Protein AF-A0A2W4KZ42-F1 (afdb_monomer_lite)

pLDDT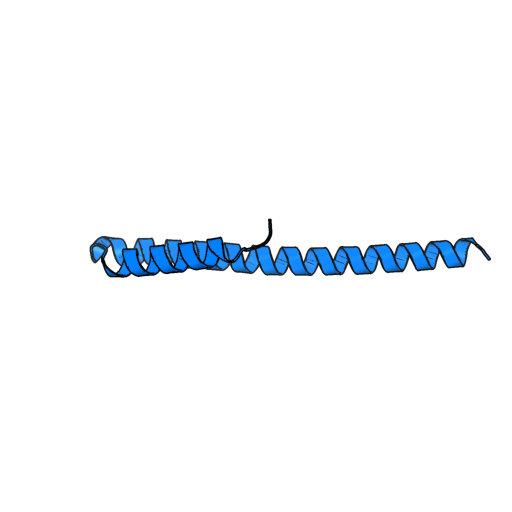: mean 82.96, std 6.9, range [56.19, 92.88]

Sequence (70 aa):
MPVTFEHIEELKKRSAENKNAPVEQRSYLALELIADALILTLEQELDEDLADEYEEEEAEEEEEADEAGE

Foldseek 3Di:
DADDPVLVVVLVVLLVVLVVDDPVCNVVSVVVSVVSVVVNVVVNVVVVVVVVVVVVVVVVVVVVVVVVVD

Radius of gyration: 20.87 Å; chains: 1; bounding box: 47×11×58 Å

Secondary structure (DSSP, 8-state):
----HHHHHHHHHHHHHHHHS-HHHHHHHHHHHHHHHHHHHHHHHHHHHHHHHHHHHHHHHHHHHHHTT-

Structure (mmCIF, N/CA/C/O backbone):
data_AF-A0A2W4KZ42-F1
#
_entry.id   AF-A0A2W4KZ42-F1
#
loop_
_atom_site.group_PDB
_atom_site.id
_atom_site.type_symbol
_atom_site.label_atom_id
_atom_site.label_alt_id
_atom_site.label_comp_id
_atom_site.label_asym_id
_atom_site.label_entity_id
_atom_site.label_seq_id
_atom_site.pdbx_PDB_ins_code
_atom_site.Cartn_x
_atom_site.Cartn_y
_atom_site.Cartn_z
_atom_site.occupancy
_atom_site.B_iso_or_equiv
_atom_site.auth_seq_id
_atom_site.auth_comp_id
_atom_site.auth_asym_id
_atom_site.auth_atom_id
_atom_site.pdbx_PDB_model_num
ATOM 1 N N . MET A 1 1 ? 2.701 -5.164 -11.464 1.00 59.34 1 MET A N 1
ATOM 2 C CA . MET A 1 1 ? 1.444 -4.563 -11.992 1.00 59.34 1 MET A CA 1
ATOM 3 C C . MET A 1 1 ? 1.406 -3.202 -11.345 1.00 59.34 1 MET A C 1
ATOM 5 O O . MET A 1 1 ? 1.385 -3.184 -10.121 1.00 59.34 1 MET A O 1
ATOM 9 N N . PRO A 1 2 ? 1.404 -2.109 -12.116 1.00 69.00 2 PRO A N 1
ATOM 10 C CA . PRO A 1 2 ? 1.668 -0.795 -11.554 1.00 69.00 2 PRO A CA 1
ATOM 11 C C . PRO A 1 2 ? 0.578 -0.377 -10.569 1.00 69.00 2 PRO A C 1
ATOM 13 O O . PRO A 1 2 ? -0.612 -0.652 -10.769 1.00 69.00 2 PRO A O 1
ATOM 16 N N . VAL A 1 3 ? 0.986 0.323 -9.510 1.00 73.81 3 VAL A N 1
ATOM 17 C CA . VAL A 1 3 ? 0.059 0.945 -8.565 1.00 73.81 3 VAL A CA 1
ATOM 18 C C . VAL A 1 3 ? -0.817 1.947 -9.309 1.00 73.81 3 VAL A C 1
ATOM 20 O O . VAL A 1 3 ? -0.331 2.841 -9.997 1.00 73.81 3 VAL A O 1
ATOM 23 N N . THR A 1 4 ? -2.132 1.820 -9.158 1.00 82.19 4 THR A N 1
ATOM 24 C CA . THR A 1 4 ? -3.095 2.691 -9.830 1.00 82.19 4 THR A CA 1
ATOM 25 C C . THR A 1 4 ? -3.756 3.655 -8.852 1.00 82.19 4 THR A C 1
ATOM 27 O O . THR A 1 4 ? -3.727 3.485 -7.630 1.00 82.19 4 THR A O 1
ATOM 30 N N . PHE A 1 5 ? -4.427 4.668 -9.400 1.00 78.12 5 PHE A N 1
ATOM 31 C CA . PHE A 1 5 ? -5.258 5.574 -8.612 1.00 78.12 5 PHE A CA 1
ATOM 32 C C . PHE A 1 5 ? -6.374 4.836 -7.848 1.00 78.12 5 PHE A C 1
ATOM 34 O O . PHE A 1 5 ? -6.695 5.216 -6.722 1.00 78.12 5 PHE A O 1
ATOM 41 N N . GLU A 1 6 ? -6.915 3.752 -8.412 1.00 86.62 6 GLU A N 1
ATOM 42 C CA . GLU A 1 6 ? -7.950 2.933 -7.769 1.00 86.62 6 GLU A CA 1
ATOM 43 C C . GLU A 1 6 ? -7.430 2.268 -6.485 1.00 86.62 6 GLU A C 1
ATOM 45 O O . GLU A 1 6 ? -8.118 2.302 -5.463 1.00 86.62 6 GLU A O 1
ATOM 50 N N . HIS A 1 7 ? -6.180 1.780 -6.478 1.00 83.75 7 HIS A N 1
ATOM 51 C CA . HIS A 1 7 ? -5.550 1.228 -5.269 1.00 83.75 7 HIS A CA 1
ATOM 52 C C . HIS A 1 7 ? -5.455 2.278 -4.143 1.00 83.75 7 HIS A C 1
ATOM 54 O O . HIS A 1 7 ? -5.696 1.983 -2.968 1.00 83.75 7 HIS A O 1
ATOM 60 N N . ILE A 1 8 ? -5.169 3.539 -4.490 1.00 81.44 8 ILE A N 1
ATOM 61 C CA . ILE A 1 8 ? -5.084 4.650 -3.527 1.00 81.44 8 ILE A CA 1
ATOM 62 C C . ILE A 1 8 ? -6.468 4.999 -2.957 1.00 81.44 8 ILE A C 1
ATOM 64 O O . ILE A 1 8 ? -6.598 5.281 -1.759 1.00 81.44 8 ILE A O 1
ATOM 68 N N . GLU A 1 9 ? -7.511 5.009 -3.790 1.00 87.94 9 GLU A N 1
ATOM 69 C CA . GLU A 1 9 ? -8.883 5.242 -3.325 1.00 87.94 9 GLU A CA 1
ATOM 70 C C . GLU A 1 9 ? -9.371 4.126 -2.394 1.00 87.94 9 GLU A C 1
ATOM 72 O O . GLU A 1 9 ? -10.001 4.407 -1.366 1.00 87.94 9 GLU A O 1
ATOM 77 N N . GLU A 1 10 ? -9.016 2.877 -2.692 1.00 89.69 10 GLU A N 1
ATOM 78 C CA . GLU A 1 10 ? -9.371 1.721 -1.874 1.00 89.69 10 GLU A CA 1
ATOM 79 C C . GLU A 1 10 ? -8.696 1.758 -0.492 1.00 89.69 10 GLU A C 1
ATOM 81 O O . GLU A 1 10 ? -9.372 1.594 0.533 1.00 89.69 10 GLU A O 1
ATOM 86 N N . LEU A 1 11 ? -7.403 2.102 -0.429 1.00 87.56 11 LEU A N 1
ATOM 87 C CA . LEU A 1 11 ? -6.695 2.328 0.839 1.00 87.56 11 LEU A CA 1
ATOM 88 C C . LEU A 1 11 ? -7.335 3.446 1.671 1.00 87.56 11 LEU A C 1
ATOM 90 O O . LEU A 1 11 ? -7.523 3.306 2.887 1.00 87.56 11 LEU A O 1
ATOM 94 N N . LYS A 1 12 ? -7.713 4.562 1.034 1.00 85.25 12 LYS A N 1
ATOM 95 C CA . LYS A 1 12 ? -8.388 5.677 1.722 1.00 85.25 12 LYS A CA 1
ATOM 96 C C . LYS A 1 12 ? -9.736 5.252 2.293 1.00 85.25 12 LYS A C 1
ATOM 98 O O . LYS A 1 12 ? -10.055 5.614 3.431 1.00 85.25 12 LYS A O 1
ATOM 103 N N . LYS A 1 13 ? -10.510 4.474 1.534 1.00 91.50 13 LYS A N 1
ATOM 104 C CA . LYS A 1 13 ? -11.797 3.940 1.984 1.00 91.50 13 LYS A CA 1
ATOM 105 C C . LYS A 1 13 ? -11.619 3.009 3.185 1.00 91.50 13 LYS A C 1
ATOM 107 O O . LYS A 1 1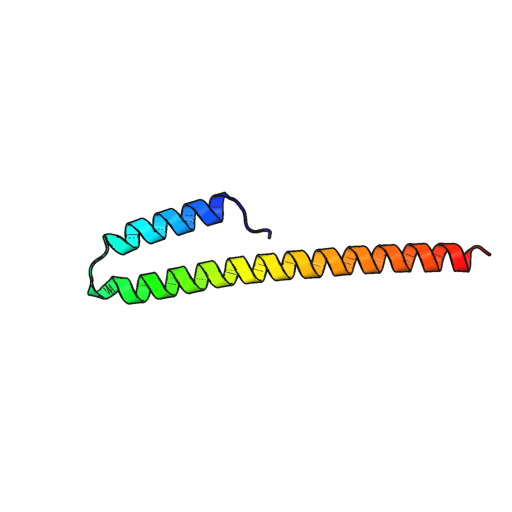3 ? -12.242 3.250 4.220 1.00 91.50 13 LYS A O 1
ATOM 112 N N . ARG A 1 14 ? -10.706 2.034 3.105 1.00 87.69 14 ARG A N 1
ATOM 113 C CA . ARG A 1 14 ? -10.409 1.112 4.219 1.00 87.69 14 ARG A CA 1
ATOM 114 C C . ARG A 1 14 ? -9.888 1.846 5.458 1.00 87.69 14 ARG A C 1
ATOM 116 O O . ARG A 1 14 ? -10.265 1.512 6.579 1.00 87.69 14 ARG A O 1
ATOM 123 N N . SER A 1 15 ? -9.104 2.912 5.283 1.00 87.88 15 SER A N 1
ATOM 124 C CA . SER A 1 15 ? -8.678 3.785 6.388 1.00 87.88 15 SER A CA 1
ATOM 125 C C . SER A 1 15 ? -9.857 4.478 7.085 1.00 87.88 15 SER A C 1
ATOM 127 O O . SER A 1 15 ? -9.904 4.553 8.317 1.00 87.88 15 SER A O 1
ATOM 129 N N . ALA A 1 16 ? -10.840 4.965 6.320 1.00 89.81 16 ALA A N 1
ATOM 130 C CA . ALA A 1 16 ? -12.051 5.566 6.876 1.00 89.81 16 ALA A CA 1
ATOM 131 C C . ALA A 1 16 ? -12.935 4.534 7.597 1.00 89.81 16 ALA A 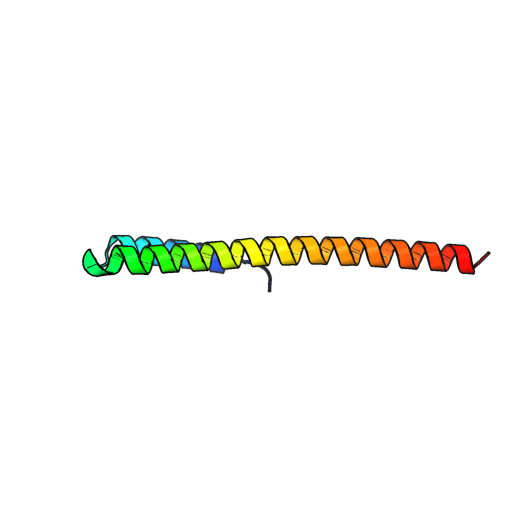C 1
ATOM 133 O O . ALA A 1 16 ? -13.476 4.828 8.665 1.00 89.81 16 ALA A O 1
ATOM 134 N N . GLU A 1 17 ? -13.043 3.322 7.055 1.00 88.50 17 GLU A N 1
ATOM 135 C CA . GLU A 1 17 ? -13.760 2.207 7.681 1.00 88.50 17 GLU A CA 1
ATOM 136 C C . GLU A 1 17 ? -13.095 1.781 8.997 1.00 88.50 17 GLU A C 1
ATOM 138 O O . GLU A 1 17 ? -13.778 1.654 10.015 1.00 88.50 17 GLU A O 1
ATOM 143 N N . ASN A 1 18 ? -11.761 1.697 9.029 1.00 87.25 18 ASN A N 1
ATOM 144 C CA . ASN A 1 18 ? -11.008 1.366 10.238 1.00 87.25 18 ASN A CA 1
ATOM 145 C C . ASN A 1 18 ? -11.248 2.379 11.378 1.00 87.25 18 ASN A C 1
ATOM 147 O O . ASN A 1 18 ? -11.447 2.000 12.532 1.00 87.25 18 ASN A O 1
ATOM 151 N N . LYS A 1 19 ? -11.344 3.683 11.079 1.00 86.88 19 LYS A N 1
ATOM 152 C CA . LYS A 1 19 ? -11.668 4.705 12.102 1.00 86.88 19 LYS A CA 1
ATOM 153 C C . LYS A 1 19 ? -13.018 4.465 12.787 1.00 86.88 19 LYS A C 1
ATOM 155 O O . LYS A 1 19 ? -13.183 4.843 13.948 1.00 86.88 19 LYS A O 1
ATOM 160 N N . ASN A 1 20 ? -13.955 3.831 12.084 1.00 90.06 20 ASN A N 1
ATOM 161 C CA . ASN A 1 20 ? -15.287 3.505 12.586 1.00 90.06 20 ASN A CA 1
ATOM 162 C C . ASN A 1 20 ? -15.386 2.085 13.171 1.00 90.06 20 ASN A C 1
ATOM 164 O O . ASN A 1 20 ? -16.394 1.764 13.799 1.00 90.06 20 ASN A O 1
ATOM 168 N N . ALA A 1 21 ? -14.353 1.252 13.014 1.00 89.56 21 ALA A N 1
ATOM 169 C CA . ALA A 1 21 ? -14.324 -0.112 13.530 1.00 89.56 21 ALA A CA 1
ATOM 170 C C . ALA A 1 21 ? -14.295 -0.152 15.078 1.00 89.56 21 ALA A C 1
ATOM 172 O O . ALA A 1 21 ? -13.938 0.848 15.721 1.00 89.56 21 ALA A O 1
ATOM 173 N N . PRO A 1 22 ? -14.647 -1.290 15.705 1.00 92.88 22 PRO A N 1
ATOM 174 C CA . PRO A 1 22 ? -14.478 -1.505 17.144 1.00 92.88 22 PRO A CA 1
ATOM 175 C C . PRO A 1 22 ? -13.023 -1.311 17.584 1.00 92.88 22 PRO A C 1
ATOM 177 O O . PRO A 1 22 ? -12.101 -1.703 16.869 1.00 92.88 22 PRO A O 1
ATOM 180 N N . VAL A 1 23 ? -12.803 -0.715 18.761 1.00 86.00 23 VAL A N 1
ATOM 181 C CA . VAL A 1 23 ? -11.461 -0.331 19.248 1.00 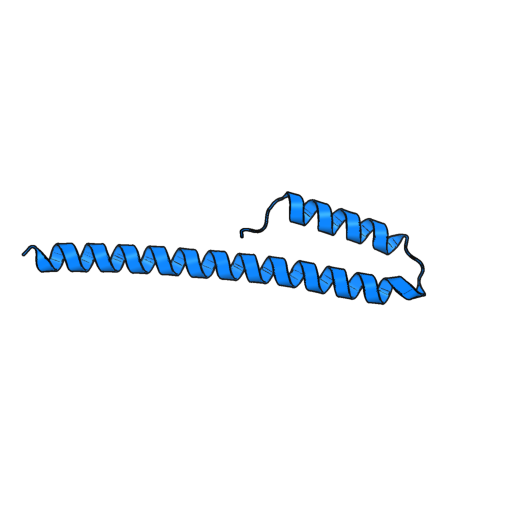86.00 23 VAL A CA 1
ATOM 182 C C . VAL A 1 23 ? -10.514 -1.530 19.320 1.00 86.00 23 VAL A C 1
ATOM 184 O O . VAL A 1 23 ? -9.332 -1.394 19.015 1.00 86.00 23 VAL A O 1
ATOM 187 N N . GLU A 1 24 ? -11.045 -2.707 19.642 1.00 91.25 24 GLU A N 1
ATOM 188 C CA . GLU A 1 24 ? -10.313 -3.970 19.748 1.00 91.25 24 GLU A CA 1
ATOM 189 C C . GLU A 1 24 ? -9.739 -4.443 18.403 1.00 91.25 24 GLU A C 1
ATOM 191 O O . GLU A 1 24 ? -8.774 -5.202 18.380 1.00 91.25 24 GLU A O 1
ATOM 196 N N . GLN A 1 25 ? -10.320 -3.992 17.286 1.00 88.19 25 GLN A N 1
ATOM 197 C CA . GLN A 1 25 ? -9.938 -4.385 15.926 1.00 88.19 25 GLN A CA 1
ATOM 198 C C . GLN A 1 25 ? -9.098 -3.317 15.217 1.00 88.19 25 GLN A C 1
ATOM 200 O O . GLN A 1 25 ? -8.392 -3.628 14.258 1.00 88.19 25 GLN A O 1
ATOM 205 N N . ARG A 1 26 ? -9.135 -2.062 15.689 1.00 89.44 26 ARG A N 1
ATOM 206 C CA . ARG A 1 26 ? -8.496 -0.928 15.001 1.00 89.44 26 ARG A CA 1
ATOM 207 C C . ARG A 1 26 ? -6.997 -1.085 14.810 1.00 89.44 26 ARG A C 1
ATOM 209 O O . ARG A 1 26 ? -6.469 -0.684 13.778 1.00 89.44 26 ARG A O 1
ATOM 216 N N . SER A 1 27 ? -6.311 -1.632 15.811 1.00 86.69 27 SER A N 1
ATOM 217 C CA . SER A 1 27 ? -4.860 -1.838 15.771 1.00 86.69 27 SER A CA 1
ATOM 218 C C . SER A 1 27 ? -4.467 -2.858 14.706 1.00 86.69 27 SER A C 1
ATOM 220 O O . SER A 1 27 ? -3.555 -2.600 13.928 1.00 86.69 27 SER A O 1
ATOM 222 N N . TYR A 1 28 ? -5.187 -3.978 14.637 1.00 89.12 28 TYR A N 1
ATOM 223 C CA . TYR A 1 28 ? -4.968 -5.013 13.632 1.00 89.12 28 TYR A CA 1
ATOM 224 C C . TYR A 1 28 ? -5.246 -4.487 12.219 1.00 89.12 28 TYR A C 1
ATOM 226 O O . TYR A 1 28 ? -4.372 -4.552 11.361 1.00 89.12 28 TYR A O 1
ATOM 234 N N . LEU A 1 29 ? -6.405 -3.857 12.011 1.00 87.62 29 LEU A N 1
ATOM 235 C CA . LEU A 1 29 ? -6.775 -3.263 10.723 1.00 87.62 29 LEU A CA 1
ATOM 236 C C . LEU A 1 29 ? -5.830 -2.124 10.304 1.00 87.62 29 LEU A C 1
ATOM 238 O O . LEU A 1 29 ? -5.631 -1.883 9.118 1.00 87.62 29 LEU A O 1
ATOM 242 N N . ALA A 1 30 ? -5.236 -1.403 11.262 1.00 88.12 30 ALA A N 1
ATOM 243 C CA . ALA A 1 30 ? -4.241 -0.375 10.961 1.00 88.12 30 ALA A CA 1
ATOM 244 C C . ALA A 1 30 ? -2.921 -0.988 10.483 1.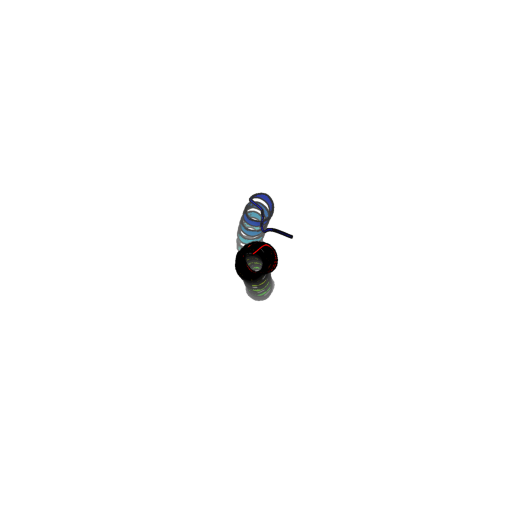00 88.12 30 ALA A C 1
ATOM 246 O O . ALA A 1 30 ? -2.328 -0.467 9.546 1.00 88.12 30 ALA A O 1
ATOM 247 N N . LEU A 1 31 ? -2.474 -2.084 11.103 1.00 88.06 31 LEU A N 1
ATOM 248 C CA . LEU A 1 31 ? -1.283 -2.811 10.660 1.00 88.06 31 LEU A CA 1
ATOM 249 C C . LEU A 1 31 ? -1.479 -3.411 9.268 1.00 88.06 31 LEU A C 1
ATOM 251 O O . LEU A 1 31 ? -0.575 -3.314 8.447 1.00 88.06 31 LEU A O 1
ATOM 255 N N . GLU A 1 32 ? -2.658 -3.967 8.997 1.00 89.31 32 GLU A N 1
ATOM 256 C CA . GLU A 1 32 ? -3.024 -4.475 7.673 1.00 89.31 32 GLU A CA 1
ATOM 257 C C . GLU A 1 32 ? -2.969 -3.360 6.616 1.00 89.31 32 GLU A C 1
ATOM 259 O O . GLU A 1 32 ? -2.299 -3.502 5.601 1.00 89.31 32 GLU A O 1
ATOM 264 N N . LEU A 1 33 ? -3.553 -2.191 6.909 1.00 90.19 33 LEU A N 1
ATOM 265 C CA . LEU A 1 33 ? -3.491 -1.026 6.018 1.00 90.19 33 LEU A CA 1
ATOM 266 C C . LEU A 1 33 ? -2.068 -0.515 5.768 1.00 90.19 33 LEU A C 1
ATOM 268 O O . LEU A 1 33 ? -1.768 -0.055 4.670 1.00 90.19 33 LEU A O 1
ATOM 272 N N . ILE A 1 34 ? -1.207 -0.553 6.786 1.00 88.81 34 ILE A N 1
ATOM 273 C CA . ILE A 1 34 ? 0.202 -0.166 6.648 1.00 88.81 34 ILE A CA 1
ATOM 274 C C . ILE A 1 34 ? 0.942 -1.183 5.778 1.00 88.81 34 ILE A C 1
ATOM 276 O O . ILE A 1 34 ? 1.726 -0.776 4.926 1.00 88.81 34 ILE A O 1
ATOM 280 N N . ALA A 1 35 ? 0.692 -2.479 5.971 1.00 86.44 35 ALA A N 1
ATOM 281 C CA . ALA A 1 35 ? 1.302 -3.529 5.163 1.00 86.44 35 ALA A CA 1
ATOM 282 C C . ALA A 1 35 ? 0.903 -3.400 3.687 1.00 86.44 35 ALA A C 1
ATOM 284 O O . ALA A 1 35 ? 1.777 -3.416 2.828 1.00 86.44 35 ALA A O 1
ATOM 285 N N . ASP A 1 36 ? -0.381 -3.177 3.404 1.00 86.00 36 ASP A N 1
ATOM 286 C CA . ASP A 1 36 ? -0.871 -3.002 2.033 1.00 86.00 36 ASP A CA 1
ATOM 287 C C . ASP A 1 36 ? -0.289 -1.749 1.367 1.00 86.00 36 ASP A C 1
ATOM 289 O O . ASP A 1 36 ? 0.094 -1.785 0.201 1.00 86.00 36 ASP A O 1
ATOM 293 N N . ALA A 1 37 ? -0.165 -0.645 2.112 1.00 85.81 37 ALA A N 1
ATOM 294 C CA . ALA A 1 37 ? 0.487 0.559 1.604 1.00 85.81 37 ALA A CA 1
ATOM 295 C C . ALA A 1 37 ? 1.978 0.330 1.306 1.00 85.81 37 ALA A C 1
ATOM 297 O O . ALA A 1 37 ? 2.453 0.766 0.264 1.00 85.81 37 ALA A O 1
ATOM 298 N N . LEU A 1 38 ? 2.701 -0.371 2.189 1.00 85.88 38 LEU A N 1
ATOM 299 C CA . LEU A 1 38 ? 4.115 -0.702 1.982 1.00 85.88 38 LEU A CA 1
ATOM 300 C C . LEU A 1 38 ? 4.322 -1.624 0.780 1.00 85.88 38 LEU A C 1
ATOM 302 O O . LEU A 1 38 ? 5.264 -1.410 0.030 1.00 85.88 38 LEU A O 1
ATOM 306 N N . ILE A 1 39 ? 3.454 -2.623 0.592 1.00 85.12 39 ILE A N 1
ATOM 307 C CA . ILE A 1 39 ? 3.507 -3.515 -0.573 1.00 85.12 39 ILE A CA 1
ATOM 308 C C . ILE A 1 39 ? 3.364 -2.700 -1.853 1.00 85.12 39 ILE A C 1
ATOM 310 O O . ILE A 1 39 ? 4.213 -2.814 -2.725 1.00 85.12 39 ILE A O 1
ATOM 314 N N . LEU A 1 40 ? 2.357 -1.826 -1.931 1.00 84.19 40 LEU A N 1
ATOM 315 C CA . LEU A 1 40 ? 2.160 -0.981 -3.108 1.00 84.19 40 LEU A CA 1
ATOM 316 C C . LEU A 1 40 ? 3.364 -0.061 -3.354 1.00 84.19 40 LEU A C 1
ATOM 318 O O . LEU A 1 40 ? 3.806 0.071 -4.487 1.00 84.19 40 LEU A O 1
ATOM 322 N N . THR A 1 41 ? 3.933 0.551 -2.311 1.00 82.62 41 THR A N 1
ATOM 323 C CA . THR A 1 41 ? 5.138 1.382 -2.469 1.00 82.62 41 THR A CA 1
ATOM 324 C C . THR A 1 41 ? 6.324 0.577 -2.998 1.00 82.62 41 THR A C 1
ATOM 326 O O . THR A 1 41 ? 6.982 1.029 -3.924 1.00 82.62 41 THR A O 1
ATOM 329 N N . LEU A 1 42 ? 6.561 -0.622 -2.463 1.00 82.56 42 LEU A N 1
ATOM 330 C CA . LEU A 1 42 ? 7.644 -1.489 -2.929 1.00 82.56 42 LEU A CA 1
ATOM 331 C C . LEU A 1 42 ? 7.411 -1.992 -4.356 1.00 82.56 42 LEU A C 1
ATOM 333 O O . LEU A 1 42 ? 8.358 -2.088 -5.121 1.00 82.56 42 LEU A O 1
ATOM 337 N N . GLU A 1 43 ? 6.168 -2.312 -4.722 1.00 79.19 43 GLU A N 1
ATOM 338 C CA . GLU A 1 43 ? 5.819 -2.685 -6.096 1.00 79.19 43 GLU A CA 1
ATOM 339 C C . GLU A 1 43 ? 6.059 -1.528 -7.068 1.00 79.19 43 GLU A C 1
ATOM 341 O O . GLU A 1 43 ? 6.516 -1.766 -8.178 1.00 79.19 43 GLU A O 1
ATOM 346 N N . GLN A 1 44 ? 5.792 -0.286 -6.654 1.00 80.69 44 GLN A N 1
ATOM 347 C CA . GLN A 1 44 ? 6.084 0.885 -7.473 1.00 80.69 44 GLN A CA 1
ATOM 348 C C . GLN A 1 44 ? 7.593 1.105 -7.639 1.00 80.69 44 GLN A C 1
ATOM 350 O O . GLN A 1 44 ? 8.035 1.302 -8.762 1.00 80.69 44 GLN A O 1
ATOM 355 N N . GLU A 1 45 ? 8.369 1.046 -6.553 1.00 81.62 45 GLU A N 1
ATOM 356 C CA . GLU A 1 45 ? 9.833 1.188 -6.614 1.00 81.62 45 GLU A CA 1
ATOM 357 C C . GLU A 1 45 ? 10.464 0.077 -7.470 1.00 81.62 45 GLU A C 1
ATOM 359 O O . GLU A 1 45 ? 11.313 0.359 -8.302 1.00 81.62 45 GLU A O 1
ATOM 364 N N . LEU A 1 46 ? 9.994 -1.171 -7.345 1.00 77.69 46 LEU A N 1
ATOM 365 C CA . LEU A 1 46 ? 10.463 -2.282 -8.179 1.00 77.69 46 LEU A CA 1
ATOM 366 C C . LEU A 1 46 ? 10.066 -2.136 -9.653 1.00 77.69 46 LEU A C 1
ATOM 368 O O . LEU A 1 46 ? 10.850 -2.502 -10.521 1.00 77.69 46 LEU A O 1
ATOM 372 N N . ASP A 1 47 ? 8.855 -1.654 -9.946 1.00 79.81 47 ASP A N 1
ATOM 373 C CA . ASP A 1 47 ? 8.425 -1.404 -11.327 1.00 79.81 47 ASP A CA 1
ATOM 374 C C . ASP A 1 47 ? 9.242 -0.243 -11.953 1.00 79.81 47 ASP A C 1
ATOM 376 O O . ASP A 1 47 ? 9.513 -0.288 -13.152 1.00 79.81 47 ASP A O 1
ATOM 380 N N . GLU A 1 48 ? 9.648 0.764 -11.165 1.00 78.88 48 GLU A N 1
ATOM 381 C CA . GLU A 1 48 ? 10.551 1.853 -11.586 1.00 78.88 48 GLU A CA 1
ATOM 382 C C . GLU A 1 48 ? 11.982 1.334 -11.828 1.00 78.88 48 GLU A C 1
ATOM 384 O O . GLU A 1 48 ? 12.506 1.520 -12.923 1.00 78.88 48 GLU A O 1
ATOM 389 N N . ASP A 1 49 ? 12.563 0.592 -10.878 1.00 74.44 49 ASP A N 1
ATOM 390 C CA . ASP A 1 49 ? 13.907 0.003 -11.011 1.00 74.44 49 ASP A CA 1
ATOM 391 C C . ASP A 1 49 ? 14.004 -0.941 -12.226 1.00 74.44 49 ASP A C 1
ATOM 393 O O . ASP A 1 49 ? 14.999 -0.939 -12.948 1.00 74.44 49 ASP A O 1
ATOM 397 N N . LEU A 1 50 ? 12.961 -1.745 -12.475 1.00 76.38 50 LEU A N 1
ATOM 398 C CA . LEU A 1 50 ? 12.906 -2.627 -13.645 1.00 76.38 50 LEU A CA 1
ATOM 399 C C . LEU A 1 50 ? 12.801 -1.841 -14.953 1.00 76.38 50 LEU A C 1
ATOM 401 O O . LEU A 1 50 ? 13.374 -2.264 -15.951 1.00 76.38 50 LEU A O 1
ATOM 405 N N . ALA A 1 51 ? 12.044 -0.741 -14.981 1.00 73.44 51 ALA A N 1
ATOM 406 C CA . ALA A 1 51 ? 11.946 0.097 -16.173 1.00 73.44 51 ALA A CA 1
ATOM 407 C C . ALA A 1 51 ? 13.301 0.732 -16.518 1.00 73.44 51 ALA A C 1
ATOM 409 O O . ALA A 1 51 ? 13.682 0.720 -17.687 1.00 73.44 51 ALA A O 1
ATOM 410 N N . ASP A 1 52 ? 14.032 1.200 -15.505 1.00 83.69 52 ASP A N 1
ATOM 411 C CA . ASP A 1 52 ? 15.379 1.749 -15.668 1.00 83.69 52 ASP A CA 1
ATOM 412 C C . ASP A 1 52 ? 16.367 0.679 -16.187 1.00 83.69 52 ASP A C 1
ATOM 414 O O . ASP A 1 52 ? 17.148 0.963 -17.093 1.00 83.69 52 ASP A O 1
ATOM 418 N N . GLU A 1 53 ? 16.297 -0.564 -15.682 1.00 81.25 53 GLU A N 1
ATOM 419 C CA . GLU A 1 53 ? 17.141 -1.684 -16.148 1.00 81.25 53 GLU A CA 1
ATOM 420 C C . GLU A 1 53 ? 16.890 -2.021 -17.631 1.00 81.25 53 GLU A C 1
ATOM 422 O O . GLU A 1 53 ? 17.840 -2.229 -18.383 1.00 81.25 53 GLU A O 1
ATOM 427 N N . TYR A 1 54 ? 15.628 -2.017 -18.082 1.00 78.62 54 TYR A N 1
ATOM 428 C CA . TYR A 1 54 ? 15.306 -2.241 -19.499 1.00 78.62 54 TYR A CA 1
ATOM 429 C C . TYR A 1 54 ? 15.784 -1.101 -20.409 1.00 78.62 54 TYR A C 1
ATOM 431 O O . TYR A 1 54 ? 16.217 -1.368 -21.528 1.00 78.62 54 TYR A O 1
ATOM 439 N N . GLU A 1 55 ? 15.697 0.158 -19.963 1.00 84.62 55 GLU A N 1
ATOM 440 C CA . GLU A 1 55 ? 16.217 1.295 -20.736 1.00 84.62 55 GLU A CA 1
ATOM 441 C C . GLU A 1 55 ? 17.750 1.242 -20.866 1.00 84.62 55 GLU A C 1
ATOM 443 O O . GLU A 1 55 ? 18.285 1.590 -21.920 1.00 84.62 5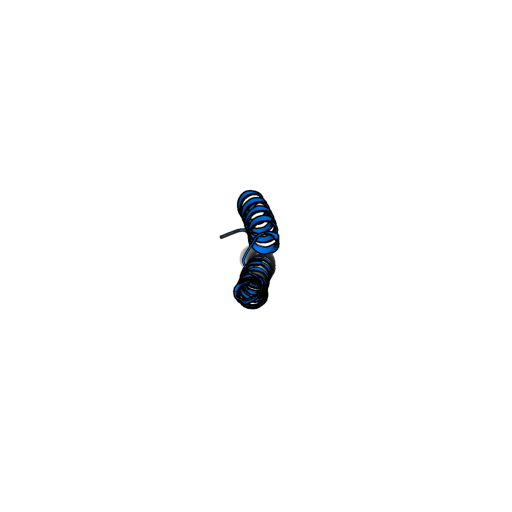5 GLU A O 1
ATOM 448 N N . GLU A 1 56 ? 18.457 0.789 -19.824 1.00 86.75 56 GLU A N 1
ATOM 449 C CA . GLU A 1 56 ? 19.912 0.584 -19.860 1.00 86.75 56 GLU A CA 1
ATOM 450 C C . GLU A 1 56 ? 20.295 -0.572 -20.804 1.00 86.75 56 GLU A C 1
ATOM 452 O O . GLU A 1 56 ? 21.172 -0.393 -21.649 1.00 86.75 56 GLU A O 1
ATOM 457 N N . GLU A 1 57 ? 19.593 -1.711 -20.741 1.00 82.19 57 GLU A N 1
ATOM 458 C CA . GLU A 1 57 ? 19.837 -2.872 -21.617 1.00 82.19 57 GLU A CA 1
ATOM 459 C C . GLU A 1 57 ? 19.582 -2.548 -23.103 1.00 82.19 57 GLU A C 1
ATOM 461 O O . GLU A 1 57 ? 20.403 -2.889 -23.956 1.00 82.19 57 GLU A O 1
ATOM 466 N N . GLU A 1 58 ? 18.495 -1.833 -23.435 1.00 78.88 58 GLU A N 1
ATOM 467 C CA . GLU A 1 58 ? 18.233 -1.401 -24.821 1.00 78.88 58 GLU A CA 1
ATOM 468 C C . GLU A 1 58 ? 19.321 -0.447 -25.344 1.00 78.88 58 GLU A C 1
ATOM 470 O O . GLU A 1 58 ? 19.710 -0.534 -26.513 1.00 78.88 58 GLU A O 1
ATOM 475 N N . ALA A 1 59 ? 19.837 0.447 -24.495 1.00 87.81 59 ALA A N 1
ATOM 476 C CA . ALA A 1 59 ? 20.910 1.361 -24.876 1.00 87.81 59 ALA A CA 1
ATOM 477 C C . ALA A 1 59 ? 22.238 0.626 -25.135 1.00 87.81 59 ALA A C 1
ATOM 479 O O . ALA A 1 59 ? 22.929 0.952 -26.103 1.00 87.81 59 ALA A O 1
ATOM 480 N N . GLU A 1 60 ? 22.579 -0.372 -24.312 1.00 86.06 60 GLU A N 1
ATOM 481 C CA . GLU A 1 60 ? 23.767 -1.213 -24.513 1.00 86.06 60 GLU A CA 1
ATOM 482 C C . GLU A 1 60 ? 23.661 -2.056 -25.798 1.00 86.06 60 GLU A C 1
ATOM 484 O O . GLU A 1 60 ? 24.628 -2.137 -26.562 1.00 86.06 60 GLU A O 1
ATOM 489 N N . GLU A 1 61 ? 22.488 -2.633 -26.093 1.00 83.06 61 GLU A N 1
ATOM 490 C CA . GLU A 1 61 ? 22.271 -3.399 -27.330 1.00 83.06 61 GLU A CA 1
ATOM 491 C C . GLU A 1 61 ? 22.401 -2.533 -28.597 1.00 83.06 61 GLU A C 1
ATOM 493 O O . GLU A 1 61 ? 22.951 -2.994 -29.606 1.00 83.06 61 GLU A O 1
ATOM 498 N N . GLU A 1 62 ? 21.918 -1.284 -28.575 1.00 82.44 62 GLU A N 1
ATOM 499 C CA . GLU A 1 62 ? 22.101 -0.348 -29.694 1.00 82.44 62 GLU A CA 1
ATOM 500 C C . GLU A 1 62 ? 23.580 0.014 -29.905 1.00 82.44 62 GLU A C 1
ATOM 502 O O . GLU A 1 62 ? 24.030 0.077 -31.055 1.00 82.44 62 GLU A O 1
ATOM 507 N N . GLU A 1 63 ? 24.347 0.206 -28.826 1.00 79.62 63 GLU A N 1
ATOM 508 C CA . GLU A 1 63 ? 25.780 0.523 -28.894 1.00 79.62 63 GLU A CA 1
ATOM 509 C C . GLU A 1 63 ? 26.596 -0.670 -29.433 1.00 79.62 63 GLU A C 1
ATOM 511 O O . GLU A 1 63 ? 27.412 -0.499 -30.344 1.00 79.62 63 GLU A O 1
ATOM 516 N N . GLU A 1 64 ? 26.317 -1.901 -28.978 1.00 73.31 64 GLU A N 1
ATOM 517 C CA . GLU A 1 64 ? 26.963 -3.113 -29.512 1.00 73.31 64 GLU A CA 1
ATOM 518 C C . GLU A 1 64 ? 26.636 -3.350 -30.999 1.00 73.31 64 GLU A C 1
ATOM 520 O O . GLU A 1 64 ? 27.484 -3.821 -31.768 1.00 73.31 64 GLU A O 1
ATOM 525 N N . ALA A 1 65 ? 25.410 -3.034 -31.430 1.00 82.75 65 ALA A N 1
ATOM 526 C CA . ALA A 1 65 ? 25.000 -3.178 -32.824 1.00 82.75 65 ALA A CA 1
ATOM 527 C C . ALA A 1 65 ? 25.689 -2.165 -33.757 1.00 82.75 65 ALA A C 1
ATOM 529 O O . ALA A 1 65 ? 25.993 -2.517 -34.904 1.00 82.75 65 ALA A O 1
ATOM 530 N N . ASP A 1 66 ? 25.947 -0.943 -33.280 1.00 79.94 66 ASP A N 1
ATOM 531 C CA . ASP A 1 66 ? 26.697 0.086 -34.015 1.00 79.94 66 ASP A CA 1
ATOM 532 C C . ASP A 1 66 ? 28.194 -0.284 -34.093 1.00 79.94 66 ASP A C 1
ATOM 534 O O . ASP A 1 66 ? 28.787 -0.236 -35.174 1.00 79.94 66 ASP A O 1
ATOM 538 N N . GLU A 1 67 ? 28.784 -0.793 -33.001 1.00 75.44 67 GLU A N 1
ATOM 539 C CA . GLU A 1 67 ? 30.181 -1.266 -32.980 1.00 75.44 67 GLU A CA 1
ATOM 540 C C . GLU A 1 67 ? 30.423 -2.516 -33.848 1.00 75.44 67 GLU A C 1
ATOM 542 O O . GLU A 1 67 ? 31.493 -2.668 -34.441 1.00 75.44 67 GLU A O 1
ATOM 547 N N . ALA A 1 68 ? 29.449 -3.424 -33.961 1.00 72.38 68 ALA A N 1
ATOM 548 C CA . ALA A 1 68 ? 29.565 -4.626 -34.794 1.00 72.38 68 ALA A CA 1
ATOM 549 C C . ALA A 1 68 ? 29.366 -4.363 -36.305 1.00 72.38 68 ALA A C 1
ATOM 551 O O . ALA A 1 68 ? 29.594 -5.263 -37.126 1.00 72.38 68 ALA A O 1
ATOM 552 N N . GLY A 1 69 ? 28.899 -3.164 -36.671 1.00 71.88 69 GLY A N 1
ATOM 553 C CA . GLY A 1 69 ? 28.649 -2.729 -38.046 1.00 71.88 69 GLY A CA 1
ATOM 554 C C . GLY A 1 69 ? 29.829 -2.031 -38.740 1.00 71.88 69 GLY A C 1
ATOM 555 O O . GLY A 1 69 ? 29.777 -1.874 -39.967 1.00 71.88 69 GLY A O 1
ATOM 556 N N . GLU A 1 70 ? 30.871 -1.642 -37.994 1.00 56.19 70 GLU A N 1
ATOM 557 C CA . GLU A 1 70 ? 32.141 -1.063 -38.488 1.00 56.19 70 GLU A CA 1
ATOM 558 C C . GLU A 1 70 ? 33.247 -2.114 -38.725 1.00 56.19 70 GLU A C 1
ATOM 560 O O . GLU A 1 70 ? 34.018 -1.936 -39.706 1.00 56.19 70 GLU A O 1
#